Protein AF-A0A6N6JM13-F1 (afdb_monomer_lite)

Organism: NCBI:txid2601869

Structure (mmCIF, N/CA/C/O backbone):
data_AF-A0A6N6JM13-F1
#
_entry.id   AF-A0A6N6JM13-F1
#
loop_
_atom_site.group_PDB
_atom_site.id
_atom_site.type_symbol
_atom_site.label_atom_id
_atom_site.label_alt_id
_atom_site.label_comp_id
_atom_site.label_asym_id
_atom_site.label_entity_id
_atom_site.label_seq_id
_atom_site.pdbx_PDB_ins_code
_atom_site.Cartn_x
_atom_site.Cartn_y
_atom_site.Cartn_z
_atom_site.occupancy
_atom_site.B_iso_or_equiv
_atom_site.auth_seq_id
_atom_site.auth_comp_id
_atom_site.auth_asym_id
_atom_site.auth_atom_id
_atom_site.pdbx_PDB_model_num
ATOM 1 N N . MET A 1 1 ? 1.316 4.005 -5.897 1.00 81.69 1 MET A N 1
ATOM 2 C CA . MET A 1 1 ? 0.101 4.816 -5.649 1.00 81.69 1 MET A CA 1
ATOM 3 C C . MET A 1 1 ? 0.275 6.239 -6.176 1.00 81.69 1 MET A C 1
ATOM 5 O O . MET A 1 1 ? 1.207 6.921 -5.758 1.00 81.69 1 MET A O 1
ATOM 9 N N . THR A 1 2 ? -0.608 6.691 -7.067 1.00 86.19 2 THR A N 1
ATOM 10 C CA . THR A 1 2 ? -0.651 8.074 -7.584 1.00 86.19 2 THR A CA 1
ATOM 11 C C . THR A 1 2 ? -1.230 9.062 -6.557 1.00 86.19 2 THR A C 1
ATOM 13 O O . THR A 1 2 ? -1.787 8.663 -5.530 1.00 86.19 2 THR A O 1
ATOM 16 N N . LYS A 1 3 ? -1.132 10.376 -6.819 1.00 89.62 3 LYS A N 1
ATOM 17 C CA . LYS A 1 3 ? -1.703 11.419 -5.941 1.00 89.62 3 LYS A CA 1
ATOM 18 C C . LYS A 1 3 ? -3.231 11.310 -5.826 1.00 89.62 3 LYS A C 1
ATOM 20 O O . LYS A 1 3 ? -3.755 11.427 -4.721 1.00 89.62 3 LYS A O 1
ATOM 25 N N . ALA A 1 4 ? -3.923 11.027 -6.933 1.00 92.00 4 ALA A N 1
ATOM 26 C CA . ALA A 1 4 ? -5.375 10.836 -6.956 1.00 92.00 4 ALA A CA 1
ATOM 27 C C . ALA A 1 4 ? -5.797 9.600 -6.144 1.00 92.00 4 ALA A C 1
ATOM 29 O O . ALA A 1 4 ? -6.634 9.710 -5.251 1.00 92.00 4 ALA A O 1
ATOM 30 N N . GLN A 1 5 ? -5.127 8.461 -6.354 1.00 89.94 5 GLN A N 1
ATOM 31 C CA . GLN A 1 5 ? -5.346 7.234 -5.577 1.00 89.94 5 GLN A CA 1
ATOM 32 C C . GLN A 1 5 ? -5.112 7.451 -4.074 1.00 89.94 5 GLN A C 1
ATOM 34 O O . GLN A 1 5 ? -5.887 6.986 -3.243 1.00 89.94 5 GLN A O 1
ATOM 39 N N . LYS A 1 6 ? -4.083 8.228 -3.709 1.00 91.00 6 LYS A N 1
ATOM 40 C CA . LYS A 1 6 ? -3.818 8.598 -2.311 1.00 91.00 6 LYS A CA 1
ATOM 41 C C . LYS A 1 6 ? -4.947 9.425 -1.703 1.00 91.00 6 LYS A C 1
ATOM 43 O O . LYS A 1 6 ? -5.260 9.242 -0.529 1.00 91.00 6 LYS A O 1
ATOM 48 N N . SER A 1 7 ? -5.504 10.364 -2.467 1.00 95.81 7 SER A N 1
ATOM 49 C CA . SER A 1 7 ? -6.636 11.181 -2.023 1.00 95.81 7 SER A CA 1
ATOM 50 C C . SER A 1 7 ? -7.878 10.317 -1.807 1.00 95.81 7 SER A C 1
ATOM 52 O O . SER A 1 7 ? -8.504 10.400 -0.753 1.00 95.81 7 SER A O 1
ATOM 54 N N . LEU A 1 8 ? -8.158 9.416 -2.753 1.00 94.62 8 LEU A N 1
ATOM 55 C CA . LEU A 1 8 ? -9.261 8.463 -2.668 1.00 94.62 8 LEU A CA 1
ATOM 56 C C . LEU A 1 8 ? -9.144 7.570 -1.424 1.00 94.62 8 LEU A C 1
ATOM 58 O O . LEU A 1 8 ? -10.080 7.509 -0.630 1.00 94.62 8 LEU A O 1
ATOM 62 N N . PHE A 1 9 ? -7.970 6.978 -1.181 1.00 95.25 9 PHE A N 1
ATOM 63 C CA . PHE A 1 9 ? -7.717 6.155 0.007 1.00 95.25 9 PHE A CA 1
ATOM 64 C C . PHE A 1 9 ? -8.010 6.895 1.324 1.00 95.25 9 PHE A C 1
ATOM 66 O O . PHE A 1 9 ? -8.583 6.324 2.249 1.00 95.25 9 PHE A O 1
ATOM 73 N N . LYS A 1 10 ? -7.657 8.186 1.417 1.00 94.50 10 LYS A N 1
ATOM 74 C CA . LYS A 1 10 ? -7.930 9.008 2.611 1.00 94.50 10 LYS A CA 1
ATOM 75 C C . LYS A 1 10 ? -9.424 9.250 2.852 1.00 94.50 10 LYS A C 1
ATOM 77 O O . LYS A 1 10 ? -9.814 9.500 3.992 1.00 94.50 10 LYS A O 1
ATOM 82 N N . GLY A 1 11 ? -10.245 9.195 1.804 1.00 96.88 11 GLY A N 1
ATOM 83 C CA . GLY A 1 11 ? -11.699 9.311 1.910 1.00 96.88 11 GLY A CA 1
ATOM 84 C C . GLY A 1 11 ? -12.356 8.085 2.550 1.00 96.88 11 GLY A C 1
ATOM 85 O O . GLY A 1 11 ? -13.431 8.206 3.138 1.00 96.88 11 GLY A O 1
ATOM 86 N N . LEU A 1 12 ? -11.700 6.921 2.500 1.00 96.62 12 LEU A N 1
ATOM 87 C CA . LEU A 1 12 ? -12.239 5.662 3.009 1.00 96.62 12 LEU A CA 1
ATOM 88 C C . LEU A 1 12 ? -12.285 5.657 4.543 1.00 96.62 12 LEU A C 1
ATOM 90 O O . LEU A 1 12 ? -11.282 5.902 5.227 1.00 96.62 12 LEU A O 1
ATOM 94 N N . LYS A 1 13 ? -13.474 5.368 5.080 1.00 95.00 13 LYS A N 1
ATOM 95 C CA . LYS A 1 13 ? -13.755 5.402 6.524 1.00 95.00 13 LYS A CA 1
ATOM 96 C C . LYS A 1 13 ? -13.638 4.039 7.196 1.00 95.00 13 LYS A C 1
ATOM 98 O O . LYS A 1 13 ? -13.116 3.973 8.300 1.00 95.00 13 LYS A O 1
ATOM 103 N N . LYS A 1 14 ? -14.104 2.980 6.531 1.00 96.50 14 LYS A N 1
ATOM 104 C CA . LYS A 1 14 ? -14.065 1.608 7.047 1.00 96.50 14 LYS A CA 1
ATOM 105 C C . LYS A 1 14 ? -12.746 0.942 6.676 1.00 96.50 14 LYS A C 1
ATOM 107 O O . LYS A 1 14 ? -12.286 1.101 5.544 1.00 96.50 14 LYS A O 1
ATOM 112 N N . ASP A 1 15 ? -12.187 0.165 7.594 1.00 92.81 15 ASP A N 1
ATOM 113 C CA . ASP A 1 15 ? -10.921 -0.533 7.356 1.00 92.81 15 ASP A CA 1
ATOM 114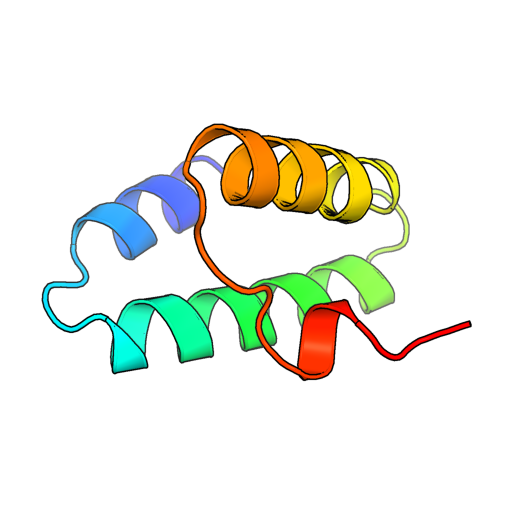 C C . ASP A 1 15 ? -11.054 -1.604 6.268 1.00 92.81 15 ASP A C 1
ATOM 116 O O . ASP A 1 15 ? -10.223 -1.633 5.368 1.00 92.81 15 ASP A O 1
ATOM 120 N N . ALA A 1 16 ? -12.184 -2.315 6.205 1.00 93.56 16 ALA A N 1
ATOM 121 C CA . ALA A 1 16 ? -12.485 -3.238 5.105 1.00 93.56 16 ALA A CA 1
ATOM 122 C C . ALA A 1 16 ? -12.399 -2.575 3.712 1.00 93.56 16 ALA A C 1
ATOM 124 O O . ALA A 1 16 ? -11.901 -3.161 2.758 1.00 93.56 16 ALA A O 1
ATOM 125 N N . HIS A 1 17 ? -12.833 -1.313 3.579 1.00 96.31 17 HIS A N 1
ATOM 126 C CA . HIS A 1 17 ? -12.723 -0.600 2.300 1.00 96.31 17 HIS A CA 1
ATOM 127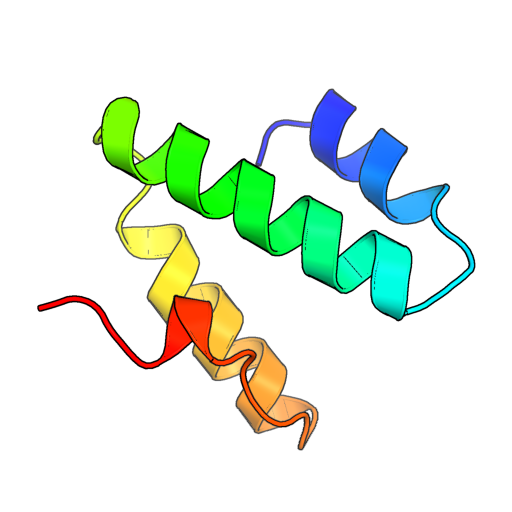 C C . HIS A 1 17 ? -11.267 -0.239 1.986 1.00 96.31 17 HIS A C 1
ATOM 129 O O . HIS A 1 17 ? -10.863 -0.227 0.825 1.00 96.31 17 HIS A O 1
ATOM 135 N N . ARG A 1 18 ? -10.479 0.098 3.013 1.00 94.81 18 ARG A N 1
ATOM 136 C CA . ARG A 1 18 ? -9.053 0.411 2.861 1.00 94.81 18 ARG A CA 1
ATOM 137 C C . ARG A 1 18 ? -8.266 -0.824 2.448 1.00 94.81 18 ARG A C 1
ATOM 139 O O . ARG A 1 18 ? -7.397 -0.698 1.593 1.00 94.81 18 ARG A O 1
ATOM 146 N N . GLU A 1 19 ? -8.584 -1.977 3.022 1.00 94.19 19 GLU A N 1
ATOM 147 C CA . GLU A 1 19 ? -8.007 -3.274 2.664 1.00 94.19 19 GLU A CA 1
ATOM 148 C C . GLU A 1 19 ? -8.314 -3.629 1.210 1.00 94.19 19 GLU A C 1
ATOM 150 O O . GLU A 1 19 ? -7.377 -3.772 0.426 1.00 94.19 19 GLU A O 1
ATOM 155 N N . ALA A 1 20 ? -9.593 -3.615 0.817 1.00 95.25 20 ALA A N 1
ATOM 156 C CA . ALA A 1 20 ? -10.009 -3.868 -0.566 1.00 95.25 20 ALA A CA 1
ATOM 157 C C . ALA A 1 20 ? -9.368 -2.887 -1.568 1.00 95.25 20 ALA A C 1
ATOM 159 O O . ALA A 1 20 ? -8.984 -3.256 -2.678 1.00 95.25 20 ALA A O 1
ATOM 160 N N . PHE A 1 21 ? -9.196 -1.617 -1.182 1.00 95.56 21 PHE A N 1
ATOM 161 C CA . PHE A 1 21 ? -8.489 -0.645 -2.016 1.00 95.56 21 PHE A CA 1
ATOM 162 C C . PHE A 1 21 ? -7.012 -1.002 -2.197 1.00 95.56 21 PHE A C 1
ATOM 164 O O . PHE A 1 21 ? -6.470 -0.847 -3.292 1.00 95.56 21 PHE A O 1
ATOM 171 N N . VAL A 1 22 ? -6.343 -1.428 -1.122 1.00 93.94 22 VAL A N 1
ATOM 172 C CA . VAL A 1 22 ? -4.933 -1.823 -1.177 1.00 93.94 22 VAL A CA 1
ATOM 173 C C . VAL A 1 22 ? -4.764 -3.085 -2.021 1.00 93.94 22 VAL A C 1
ATOM 175 O O . VAL A 1 22 ? -3.832 -3.117 -2.816 1.00 93.94 22 VAL A O 1
ATOM 178 N N . GLU A 1 23 ? -5.689 -4.040 -1.933 1.00 94.75 23 GLU A N 1
ATOM 179 C CA . GLU A 1 23 ? -5.726 -5.249 -2.767 1.00 94.75 23 GLU A CA 1
ATOM 180 C C . GLU A 1 23 ? -5.794 -4.917 -4.260 1.00 94.75 23 GLU A C 1
ATOM 182 O O . GLU A 1 23 ? -4.902 -5.280 -5.036 1.00 94.75 23 GLU A O 1
ATOM 187 N N . MET A 1 24 ? -6.796 -4.125 -4.648 1.00 94.38 24 MET A N 1
ATOM 188 C CA . MET A 1 24 ? -6.963 -3.662 -6.026 1.00 94.38 24 MET A CA 1
ATOM 189 C C . MET A 1 24 ? -5.737 -2.875 -6.513 1.00 94.38 24 MET A C 1
ATOM 191 O O . MET A 1 24 ? -5.279 -3.059 -7.643 1.00 94.38 24 MET A O 1
ATOM 195 N N . LEU A 1 25 ? -5.186 -1.994 -5.668 1.00 93.06 25 LEU A N 1
ATOM 196 C CA . LEU A 1 25 ? -3.989 -1.223 -5.996 1.00 93.06 25 LEU A CA 1
ATOM 197 C C . LEU A 1 25 ? -2.800 -2.147 -6.270 1.00 93.06 25 LEU A C 1
ATOM 199 O O . LEU A 1 25 ? -2.076 -1.910 -7.235 1.00 93.06 25 LEU A O 1
ATOM 203 N N . THR A 1 26 ? -2.584 -3.165 -5.437 1.00 90.81 26 THR A N 1
ATOM 204 C CA . THR A 1 26 ? -1.464 -4.091 -5.623 1.00 90.81 26 THR A CA 1
ATOM 205 C C . THR A 1 26 ? -1.597 -4.906 -6.899 1.00 90.81 26 THR A C 1
ATOM 207 O O . THR A 1 26 ? -0.632 -4.960 -7.653 1.00 90.81 26 THR A O 1
ATOM 210 N N . ALA A 1 27 ? -2.791 -5.413 -7.216 1.00 91.56 27 ALA A N 1
ATOM 211 C CA . ALA A 1 27 ? -3.030 -6.123 -8.471 1.00 91.56 27 ALA A CA 1
ATOM 212 C C . ALA A 1 27 ? -2.743 -5.232 -9.696 1.00 91.56 27 ALA A C 1
ATOM 214 O O . ALA A 1 27 ? -2.046 -5.636 -10.625 1.00 91.56 27 ALA A O 1
ATOM 215 N N . GLN A 1 28 ? -3.197 -3.972 -9.671 1.00 91.06 28 GLN A N 1
ATOM 216 C CA . GLN A 1 28 ? -2.882 -3.005 -10.728 1.00 91.06 28 GLN A CA 1
ATOM 217 C C . GLN A 1 28 ? -1.368 -2.761 -10.842 1.00 91.06 28 GLN A C 1
ATOM 219 O O . GLN A 1 28 ? -0.820 -2.666 -11.941 1.00 91.06 28 GLN A O 1
ATOM 224 N N . GLN A 1 29 ? -0.692 -2.613 -9.703 1.00 89.81 29 GLN A N 1
ATOM 225 C CA . GLN A 1 29 ? 0.740 -2.344 -9.641 1.00 89.81 29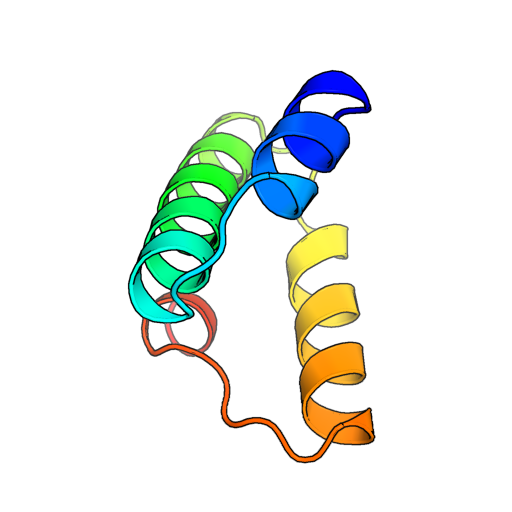 GLN A CA 1
ATOM 226 C C . GLN A 1 29 ? 1.581 -3.497 -10.196 1.00 89.81 29 GLN A C 1
ATOM 228 O O . GLN A 1 29 ? 2.589 -3.217 -10.853 1.00 89.81 29 GLN A O 1
ATOM 233 N N . ASP A 1 30 ? 1.143 -4.738 -9.985 1.00 88.44 30 ASP A N 1
ATOM 234 C CA . ASP A 1 30 ? 1.781 -5.942 -10.517 1.00 88.44 30 ASP A CA 1
ATOM 235 C C . ASP A 1 30 ? 1.690 -5.965 -12.054 1.00 88.44 30 ASP A C 1
ATOM 237 O O . ASP A 1 30 ? 2.711 -6.121 -12.724 1.00 88.44 30 ASP A O 1
ATOM 241 N N . CYS A 1 31 ? 0.525 -5.647 -12.635 1.00 90.12 31 CYS A N 1
ATOM 242 C CA . CYS A 1 31 ? 0.376 -5.523 -14.093 1.00 90.12 31 CYS A CA 1
ATOM 243 C C . CYS A 1 31 ? 1.226 -4.392 -14.702 1.00 90.12 31 CYS A C 1
ATOM 245 O O . CYS A 1 31 ? 1.661 -4.480 -15.848 1.00 90.12 31 CYS A O 1
ATOM 247 N N . MET A 1 32 ? 1.462 -3.306 -13.960 1.00 87.56 32 MET A N 1
ATOM 248 C CA . MET A 1 32 ? 2.228 -2.152 -14.448 1.00 87.56 32 MET A CA 1
ATOM 249 C C . MET A 1 32 ? 3.756 -2.328 -14.339 1.00 87.56 32 MET A C 1
ATOM 251 O O . MET A 1 32 ? 4.494 -1.517 -14.905 1.00 87.56 32 MET A O 1
ATOM 255 N N . GLY A 1 33 ? 4.254 -3.306 -13.572 1.00 80.56 33 GLY A N 1
ATOM 256 C CA . GLY A 1 33 ? 5.675 -3.686 -13.479 1.00 80.56 33 GLY A CA 1
ATOM 257 C C . GLY A 1 33 ? 6.640 -2.686 -12.809 1.00 80.56 33 GLY A C 1
ATOM 258 O O . GLY A 1 33 ? 7.743 -3.057 -12.421 1.00 80.56 33 GLY A O 1
ATOM 259 N N . LYS A 1 34 ? 6.257 -1.415 -12.606 1.00 85.38 34 LYS A N 1
ATOM 260 C CA . LYS A 1 34 ? 7.146 -0.343 -12.084 1.00 85.38 34 LYS A CA 1
ATOM 261 C C . LYS A 1 34 ? 7.066 -0.109 -10.571 1.00 85.38 34 LYS A C 1
ATOM 263 O O . LYS A 1 34 ? 7.684 0.815 -10.041 1.00 85.38 34 LYS A O 1
ATOM 268 N N . TYR A 1 35 ? 6.287 -0.918 -9.859 1.00 87.50 35 TYR A N 1
ATOM 269 C CA . TYR A 1 35 ? 5.916 -0.649 -8.468 1.00 87.50 35 TYR A CA 1
ATOM 270 C C . TYR A 1 35 ? 6.362 -1.720 -7.469 1.00 87.50 35 TYR A C 1
ATOM 272 O O . TYR A 1 35 ? 5.953 -1.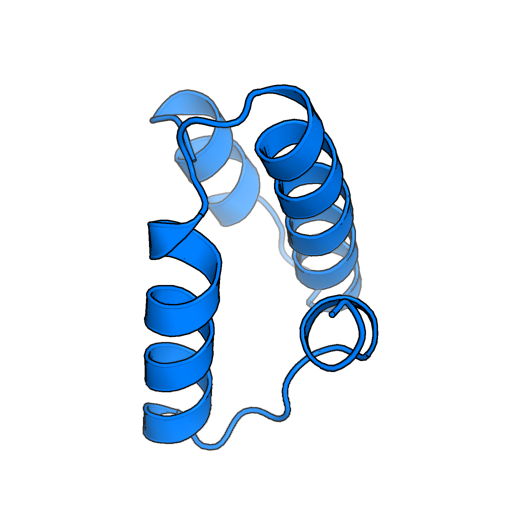652 -6.312 1.00 87.50 35 TYR A O 1
ATOM 280 N N . GLY A 1 36 ? 7.240 -2.650 -7.859 1.00 84.19 36 GLY A N 1
ATOM 281 C CA . GLY A 1 36 ? 7.693 -3.739 -6.981 1.00 84.19 36 GLY A CA 1
ATOM 282 C C . GLY A 1 36 ? 8.270 -3.271 -5.635 1.00 84.19 36 GLY A C 1
ATOM 283 O O . GLY A 1 36 ? 8.054 -3.906 -4.612 1.00 84.19 36 GLY A O 1
ATOM 284 N N . HIS A 1 37 ? 8.903 -2.093 -5.587 1.00 87.50 37 HIS A N 1
ATOM 285 C CA . HIS A 1 37 ? 9.438 -1.493 -4.353 1.00 87.50 37 HIS A CA 1
ATOM 286 C C . HIS A 1 37 ? 8.359 -1.042 -3.345 1.00 87.50 37 HIS A C 1
ATOM 288 O O . HIS A 1 37 ? 8.660 -0.791 -2.172 1.00 87.50 37 HIS A O 1
ATOM 294 N N . TRP A 1 38 ? 7.103 -0.901 -3.778 1.00 90.75 38 TRP A N 1
ATOM 295 C CA . TRP A 1 38 ? 6.014 -0.405 -2.939 1.00 90.75 38 TRP A CA 1
ATOM 296 C C . TRP A 1 38 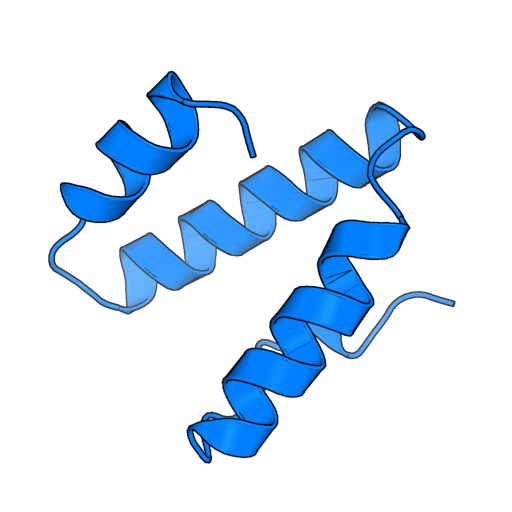? 5.594 -1.434 -1.884 1.00 90.75 38 TRP A C 1
ATOM 298 O O . TRP A 1 38 ? 5.481 -1.076 -0.711 1.00 90.75 38 TRP A O 1
ATOM 308 N N . ARG A 1 39 ? 5.438 -2.709 -2.271 1.00 89.06 39 ARG A N 1
ATOM 309 C CA . ARG A 1 39 ? 5.039 -3.814 -1.380 1.00 89.06 39 ARG A CA 1
ATOM 310 C C . ARG A 1 39 ? 5.970 -3.974 -0.163 1.00 89.06 39 ARG A C 1
ATOM 312 O O . ARG A 1 39 ? 5.470 -3.846 0.955 1.00 89.06 39 ARG A O 1
ATOM 319 N N . PRO A 1 40 ? 7.303 -4.140 -0.305 1.00 91.81 40 PRO A N 1
ATOM 320 C CA . PRO A 1 40 ? 8.197 -4.263 0.850 1.00 91.81 40 PRO A CA 1
ATOM 321 C C . PRO A 1 40 ? 8.215 -2.996 1.716 1.00 91.81 40 PRO A C 1
ATOM 323 O O . PRO A 1 40 ? 8.301 -3.078 2.940 1.00 91.81 40 PRO A O 1
ATOM 326 N N . SER A 1 41 ? 8.079 -1.812 1.109 1.00 92.62 41 SER A N 1
ATOM 327 C CA . SER A 1 41 ? 7.980 -0.550 1.854 1.00 92.62 41 SER A CA 1
ATOM 328 C C . SER A 1 41 ? 6.695 -0.469 2.686 1.00 92.62 41 SER A C 1
ATOM 330 O O . SER A 1 41 ? 6.703 0.04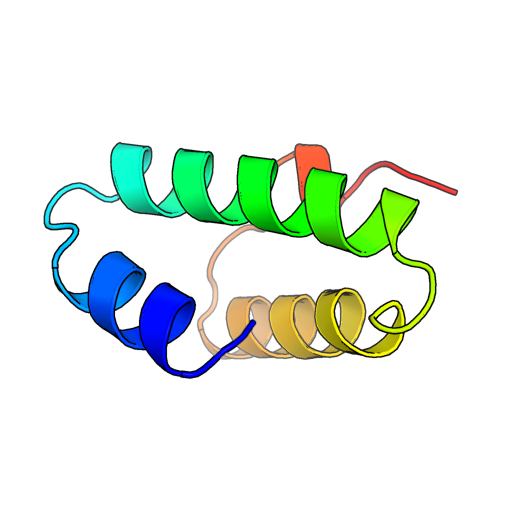9 3.806 1.00 92.62 41 SER A O 1
ATOM 332 N N . TYR A 1 42 ? 5.582 -0.977 2.152 1.00 92.19 42 TYR A N 1
ATOM 333 C CA . TYR A 1 42 ? 4.306 -1.020 2.854 1.00 92.19 42 TYR A CA 1
ATOM 334 C C . TYR A 1 42 ? 4.324 -2.049 3.991 1.00 92.19 42 TYR A C 1
ATOM 336 O O . TYR A 1 42 ? 3.925 -1.707 5.103 1.00 92.19 42 TYR A O 1
ATOM 344 N N . LEU A 1 43 ? 4.890 -3.240 3.768 1.00 93.19 43 LEU A N 1
ATOM 345 C CA . LEU A 1 43 ? 5.059 -4.270 4.802 1.00 93.19 43 LEU A CA 1
ATOM 346 C C . LEU A 1 43 ? 5.869 -3.760 6.004 1.00 93.19 43 LEU A C 1
ATOM 348 O O . LEU A 1 43 ? 5.384 -3.832 7.132 1.00 93.19 43 LEU A O 1
ATOM 352 N N . LYS A 1 44 ? 7.023 -3.113 5.774 1.00 95.31 44 LYS A N 1
ATOM 353 C CA . LYS A 1 44 ? 7.819 -2.469 6.845 1.00 95.31 44 LYS A CA 1
ATOM 354 C C . LYS A 1 44 ? 7.013 -1.441 7.644 1.00 95.31 44 LYS A C 1
ATOM 356 O O . LYS A 1 44 ? 7.197 -1.261 8.848 1.00 95.31 44 LYS A O 1
ATOM 361 N N . LYS A 1 45 ? 6.109 -0.720 6.975 1.00 93.12 45 LYS A N 1
ATOM 362 C CA . LYS A 1 45 ? 5.242 0.265 7.629 1.00 93.12 45 LYS A CA 1
ATOM 363 C C . LYS A 1 45 ? 4.168 -0.401 8.490 1.00 93.12 45 LYS A C 1
ATOM 365 O O . LYS A 1 45 ? 3.864 0.138 9.556 1.00 93.12 45 LYS A O 1
ATOM 370 N N . LEU A 1 46 ? 3.587 -1.511 8.033 1.00 93.69 46 LEU A N 1
ATOM 371 C CA . LEU A 1 46 ? 2.629 -2.296 8.816 1.00 93.69 46 LEU A CA 1
ATOM 372 C C . LEU A 1 46 ? 3.306 -2.896 10.050 1.00 93.69 46 LEU A C 1
ATOM 374 O O . LEU A 1 46 ? 2.799 -2.717 11.155 1.00 93.69 46 LEU A O 1
ATOM 378 N N . GLU A 1 47 ? 4.501 -3.463 9.884 1.00 94.94 47 GLU A N 1
ATOM 379 C CA . GLU A 1 47 ? 5.329 -3.998 10.969 1.00 94.94 47 GLU A CA 1
ATOM 380 C C . GLU A 1 47 ? 5.618 -2.938 12.040 1.00 94.94 47 GLU A C 1
ATOM 382 O O . GLU A 1 47 ? 5.300 -3.131 13.214 1.00 94.94 47 GLU A O 1
ATOM 387 N N . LYS A 1 48 ? 6.105 -1.753 11.639 1.00 96.81 48 LYS A N 1
ATOM 388 C CA . LYS A 1 48 ? 6.344 -0.630 12.564 1.00 96.81 48 LYS A CA 1
ATOM 389 C C . LYS A 1 48 ? 5.083 -0.211 13.328 1.00 96.81 48 LYS A C 1
ATOM 391 O O . LYS A 1 48 ? 5.170 0.309 14.439 1.00 96.81 48 LYS A O 1
ATOM 396 N N . LYS A 1 49 ? 3.910 -0.403 12.725 1.00 93.62 49 LYS A N 1
ATOM 397 C CA . LYS A 1 49 ? 2.608 -0.101 13.328 1.00 93.62 49 LYS A CA 1
ATOM 398 C C . LYS A 1 49 ? 1.988 -1.287 14.067 1.00 93.62 49 LYS A C 1
ATOM 400 O O . LYS A 1 49 ? 0.904 -1.116 14.616 1.00 93.62 49 LYS A O 1
ATOM 405 N N . LYS A 1 50 ? 2.651 -2.449 14.097 1.00 95.12 50 LYS A N 1
ATOM 406 C CA . LYS A 1 50 ? 2.136 -3.711 14.651 1.00 95.12 50 LYS A CA 1
ATOM 407 C C . LYS A 1 50 ? 0.795 -4.130 14.030 1.00 95.12 50 LYS A C 1
ATOM 409 O O . LYS A 1 50 ? -0.055 -4.708 14.701 1.00 95.12 50 LYS A O 1
ATOM 414 N N . ILE A 1 51 ? 0.601 -3.813 12.751 1.00 92.25 51 ILE A N 1
ATOM 415 C CA . ILE A 1 51 ? -0.578 -4.205 11.974 1.00 92.25 51 ILE A CA 1
ATOM 416 C C . ILE A 1 51 ? -0.232 -5.485 11.218 1.00 92.25 51 ILE A C 1
ATOM 418 O O . ILE A 1 51 ? 0.819 -5.558 10.579 1.00 92.25 51 ILE A O 1
ATOM 422 N N . LYS A 1 52 ? -1.114 -6.485 11.282 1.00 91.06 52 LYS A N 1
ATOM 423 C CA . LYS A 1 52 ? -0.950 -7.717 10.508 1.00 91.06 52 LYS A CA 1
ATOM 424 C C . LYS A 1 52 ? -1.099 -7.416 9.009 1.00 91.06 52 LYS A C 1
ATOM 426 O O . LYS A 1 52 ? -2.040 -6.713 8.641 1.00 91.06 52 LYS A O 1
ATOM 431 N N . PRO A 1 53 ? -0.188 -7.905 8.151 1.00 91.12 53 PRO A N 1
ATOM 432 C CA . PRO A 1 53 ? -0.371 -7.838 6.708 1.00 91.12 53 PRO A CA 1
ATOM 433 C C . PRO A 1 53 ? -1.646 -8.558 6.275 1.00 91.12 53 PRO A C 1
ATOM 435 O O . PRO A 1 53 ? -2.003 -9.581 6.851 1.00 91.12 53 PRO A O 1
ATOM 438 N N . MET A 1 54 ? -2.297 -8.021 5.250 1.00 91.75 54 MET A N 1
ATOM 439 C CA . MET A 1 54 ? -3.411 -8.671 4.568 1.00 91.75 54 MET A CA 1
ATOM 440 C C . MET A 1 54 ? -2.899 -9.879 3.770 1.00 91.75 54 MET A C 1
ATOM 442 O O . MET A 1 54 ? -1.773 -9.844 3.268 1.00 91.75 54 MET A O 1
ATOM 446 N N . ASP A 1 55 ? -3.724 -10.912 3.609 1.00 89.06 55 ASP A N 1
ATOM 447 C CA . ASP A 1 55 ? -3.308 -12.200 3.027 1.00 89.06 55 ASP A CA 1
ATOM 448 C C . ASP A 1 55 ? -2.763 -12.078 1.590 1.00 89.06 55 ASP A C 1
ATOM 450 O O . ASP A 1 55 ? -1.792 -12.732 1.217 1.00 89.06 55 ASP A O 1
ATOM 454 N N . PHE A 1 56 ? -3.304 -11.159 0.786 1.00 85.31 56 PHE A N 1
ATOM 455 C CA . PHE A 1 56 ? -2.819 -10.913 -0.579 1.00 85.31 56 PHE A CA 1
ATOM 456 C C . PHE A 1 56 ? -1.436 -10.229 -0.634 1.00 85.31 56 PHE A C 1
ATOM 458 O O . PHE A 1 56 ? -0.822 -10.152 -1.697 1.00 85.31 56 PHE A O 1
ATOM 465 N N . LEU A 1 57 ? -0.929 -9.702 0.490 1.00 85.88 57 LEU A N 1
ATOM 466 C CA . LEU A 1 57 ? 0.413 -9.111 0.589 1.00 85.88 57 LEU A CA 1
ATOM 467 C C . LEU A 1 57 ? 1.471 -10.118 1.048 1.00 85.88 57 LEU A C 1
ATOM 469 O O . LEU A 1 57 ? 2.660 -9.861 0.846 1.00 85.88 57 LEU A O 1
ATOM 473 N N . SER A 1 58 ? 1.059 -11.208 1.700 1.00 74.19 58 SER A N 1
ATOM 474 C CA . SER A 1 58 ? 1.950 -12.242 2.238 1.00 74.19 58 SER A CA 1
ATOM 475 C C . SER A 1 58 ? 2.215 -13.379 1.248 1.00 74.19 58 SER A C 1
ATOM 477 O O . SER A 1 58 ? 3.229 -14.060 1.390 1.00 74.19 58 SER A O 1
ATOM 479 N N . GLY A 1 59 ? 1.368 -13.555 0.227 1.00 64.56 59 GLY A N 1
ATOM 480 C CA . GLY A 1 59 ? 1.509 -14.597 -0.791 1.00 64.56 59 GLY A CA 1
ATOM 481 C C . GLY A 1 59 ? 1.596 -14.052 -2.216 1.00 64.56 59 GLY A C 1
ATOM 482 O O . GLY A 1 59 ? 0.573 -13.795 -2.836 1.00 64.56 59 GLY A O 1
ATOM 483 N N . GLN A 1 60 ? 2.816 -13.904 -2.737 1.00 52.84 60 GLN A N 1
ATOM 484 C CA . GLN A 1 60 ? 3.157 -14.068 -4.159 1.00 52.84 60 GLN A CA 1
ATOM 485 C C . GLN A 1 60 ? 4.690 -14.044 -4.290 1.00 52.84 60 GLN A C 1
ATOM 487 O O . GLN A 1 60 ? 5.309 -12.993 -4.098 1.00 52.84 60 GLN A O 1
ATOM 492 N N . THR A 1 61 ? 5.269 -15.224 -4.536 1.00 42.56 61 THR A N 1
ATOM 493 C CA . THR A 1 61 ? 6.599 -15.436 -5.139 1.00 42.56 61 THR A CA 1
ATOM 494 C C . THR A 1 61 ? 6.532 -15.246 -6.640 1.00 42.56 61 THR A C 1
ATOM 496 O O . THR A 1 61 ? 5.537 -15.743 -7.214 1.00 42.56 61 THR A O 1
#

Secondary structure (DSSP, 8-state):
--HHHHHHHHH--SHHHHHHHHHHHHHHHHHHSS-TTHHHHHHHHHHHTTPPPPHHHH---

Foldseek 3Di:
DDPVLVVVLVPDDDVVVNLVSVLVVVVVCVVVVPCPVVLVVVVVVCVVVVHDDDPSSVDDD

pLDDT: mean 89.53, std 9.49, range [42.56, 96.88]

Radius of gyration: 11.53 Å; chains: 1; bounding box: 24×27×29 Å

Sequence (61 aa):
MTKAQKSLFKGLKKDAHREAFVEMLTAQQDCMGKYGHWRPSYLKKLEKKKIKPMDFLSGQT